Protein AF-E4Y8U0-F1 (afdb_monomer)

Foldseek 3Di:
DDDDDDDDDDDDDDDDDDDDDDDPPPDPPDDPPVPPDDPPVVVVVVVVVVVVVVVVVVVCVVCVVVVVVVVVVVVVVVVVVVVVVVVVVVVCVVVVVVVLQVDQDPVRHGPVRVVVVVVVVVVVVVVVVVVVVVVVVPDD

Structure (mmCIF, N/CA/C/O backbone):
data_AF-E4Y8U0-F1
#
_entry.id   AF-E4Y8U0-F1
#
loop_
_atom_site.group_PDB
_atom_site.id
_atom_site.type_symbol
_atom_site.label_atom_id
_atom_site.label_alt_id
_atom_site.label_comp_id
_atom_site.label_asym_id
_atom_site.label_entity_id
_atom_site.label_seq_id
_atom_site.pdbx_PDB_ins_code
_atom_site.Cartn_x
_atom_site.Cartn_y
_atom_site.Cartn_z
_atom_site.occupancy
_atom_site.B_iso_or_equiv
_atom_site.auth_seq_id
_atom_site.auth_comp_id
_atom_site.auth_asym_id
_atom_site.auth_atom_id
_atom_site.pdbx_PDB_model_num
ATOM 1 N N . MET A 1 1 ? -8.613 31.870 -4.174 1.00 39.12 1 MET A N 1
ATOM 2 C CA . MET A 1 1 ? -8.975 32.293 -5.543 1.00 39.12 1 MET A CA 1
ATOM 3 C C . MET A 1 1 ? -7.946 31.693 -6.487 1.00 39.12 1 MET A C 1
ATOM 5 O O . MET A 1 1 ? -6.765 31.749 -6.172 1.00 39.12 1 MET A O 1
ATOM 9 N N . MET A 1 2 ? -8.406 31.021 -7.542 1.00 46.97 2 MET A N 1
ATOM 10 C CA . MET A 1 2 ? -7.578 30.406 -8.586 1.00 46.97 2 MET A CA 1
ATOM 11 C C . MET A 1 2 ? -7.016 31.483 -9.522 1.00 46.97 2 MET A C 1
ATOM 13 O O . MET A 1 2 ? -7.725 32.433 -9.838 1.00 46.97 2 MET A O 1
ATOM 17 N N . SER A 1 3 ? -5.785 31.299 -9.995 1.00 43.25 3 SER A N 1
ATOM 18 C CA . SER A 1 3 ? -5.245 31.903 -11.221 1.00 43.25 3 SER A CA 1
ATOM 19 C C . SER A 1 3 ? -4.057 31.025 -11.656 1.00 43.25 3 SER A C 1
ATOM 21 O O . SER A 1 3 ? -3.206 30.738 -10.822 1.00 43.25 3 SER A O 1
ATOM 23 N N . GLY A 1 4 ? -3.934 30.453 -12.854 1.00 44.69 4 GLY A N 1
ATOM 24 C CA . GLY A 1 4 ? -4.689 30.651 -14.088 1.00 44.69 4 GLY A CA 1
ATOM 25 C C . GLY A 1 4 ? -3.792 31.183 -15.210 1.00 44.69 4 GLY A C 1
ATOM 26 O O . GLY A 1 4 ? -3.870 32.365 -15.498 1.00 44.69 4 GLY A O 1
ATOM 27 N N . GLY A 1 5 ? -3.009 30.299 -15.854 1.00 40.72 5 GLY A N 1
ATOM 28 C CA . GLY A 1 5 ? -2.414 30.499 -17.196 1.00 40.72 5 GLY A CA 1
ATOM 29 C C . GLY A 1 5 ? -1.153 31.379 -17.254 1.00 40.72 5 GLY A C 1
ATOM 30 O O . GLY A 1 5 ? -0.947 32.210 -16.386 1.00 40.72 5 GLY A O 1
ATOM 31 N N . THR A 1 6 ? -0.220 31.277 -18.203 1.00 42.75 6 THR A N 1
ATOM 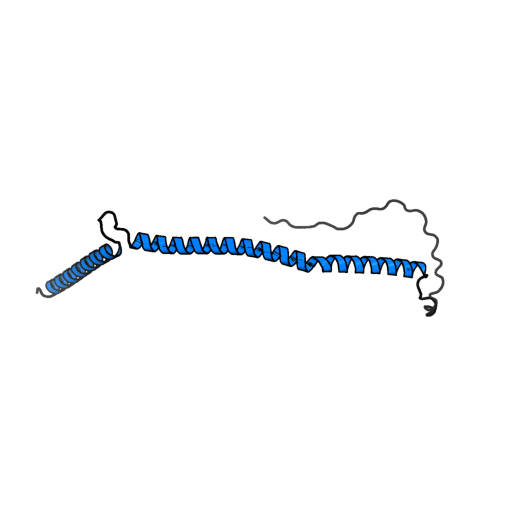32 C CA . THR A 1 6 ? -0.013 30.484 -19.429 1.00 42.75 6 THR A CA 1
ATOM 33 C C . THR A 1 6 ? 1.489 30.632 -19.744 1.00 42.75 6 THR A C 1
ATOM 35 O O . THR A 1 6 ? 1.970 31.760 -19.783 1.00 42.75 6 THR A O 1
ATOM 38 N N . MET A 1 7 ? 2.260 29.555 -19.933 1.00 47.47 7 MET A N 1
ATOM 39 C CA . MET A 1 7 ? 3.656 29.673 -20.397 1.00 47.47 7 MET A CA 1
ATOM 40 C C . MET A 1 7 ? 3.677 29.538 -21.917 1.00 47.47 7 MET A C 1
ATOM 42 O O . MET A 1 7 ? 3.511 28.439 -22.447 1.00 47.47 7 MET A O 1
ATOM 46 N N . ASP A 1 8 ? 3.827 30.684 -22.580 1.00 47.97 8 ASP A N 1
ATOM 47 C CA . ASP A 1 8 ? 4.010 30.809 -24.020 1.00 47.97 8 ASP A CA 1
ATOM 48 C C . ASP A 1 8 ? 5.337 30.189 -24.467 1.00 47.97 8 ASP A C 1
ATOM 50 O O . ASP A 1 8 ? 6.379 30.284 -23.813 1.00 47.97 8 ASP A O 1
ATOM 54 N N . VAL A 1 9 ? 5.251 29.518 -25.605 1.00 51.31 9 VAL A N 1
ATOM 55 C CA . VAL A 1 9 ? 6.296 28.730 -26.241 1.00 51.31 9 VAL A CA 1
ATOM 56 C C . VAL A 1 9 ? 7.009 29.617 -27.267 1.00 51.31 9 VAL A C 1
ATOM 58 O O . VAL A 1 9 ? 6.355 30.319 -28.029 1.00 51.31 9 VAL A O 1
ATOM 61 N N . ASN A 1 10 ? 8.340 29.490 -27.330 1.00 47.28 10 ASN A N 1
ATOM 62 C CA . ASN A 1 10 ? 9.272 30.004 -28.352 1.00 47.28 10 ASN A CA 1
ATOM 63 C C . ASN A 1 10 ? 9.926 31.371 -28.105 1.00 47.28 10 ASN A C 1
ATOM 65 O O . ASN A 1 10 ? 9.427 32.403 -28.540 1.00 47.28 10 ASN A O 1
ATOM 69 N N . GLN A 1 11 ? 11.169 31.346 -27.611 1.00 43.72 11 GLN A N 1
ATOM 70 C CA . GLN A 1 11 ? 12.177 32.314 -28.055 1.00 43.72 11 GLN A CA 1
ATOM 71 C C . GLN A 1 11 ? 13.604 31.777 -27.845 1.00 43.72 11 GLN A C 1
ATOM 73 O O . GLN A 1 11 ? 14.276 32.090 -26.870 1.00 43.72 11 GLN A O 1
ATOM 78 N N . PHE A 1 12 ? 14.078 30.942 -28.772 1.00 39.06 12 PHE A N 1
ATOM 79 C CA . PHE A 1 12 ? 15.516 30.742 -28.973 1.00 39.06 12 PHE A CA 1
ATOM 80 C C . PHE A 1 12 ? 15.902 31.455 -30.269 1.00 39.06 12 PHE A C 1
ATOM 82 O O . PHE A 1 12 ? 15.753 30.919 -31.365 1.00 39.06 12 PHE A O 1
ATOM 89 N N . SER A 1 13 ? 16.344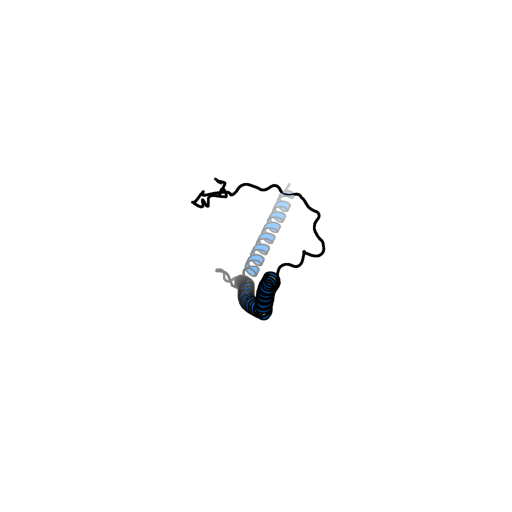 32.702 -30.132 1.00 45.19 13 SER A N 1
ATOM 90 C CA . SER A 1 13 ? 16.929 33.490 -31.215 1.00 45.19 13 SER A CA 1
ATOM 91 C C . SER A 1 13 ? 18.343 32.981 -31.512 1.00 45.19 13 SER A C 1
ATOM 93 O O . SER A 1 13 ? 19.193 32.967 -30.623 1.00 45.19 13 SER A O 1
ATOM 95 N N . LEU A 1 14 ? 18.610 32.588 -32.759 1.00 44.34 14 LEU A N 1
ATOM 96 C CA . LEU A 1 14 ? 19.963 32.365 -33.281 1.00 44.34 14 LEU A CA 1
ATOM 97 C C . LEU A 1 14 ? 20.428 33.627 -34.036 1.00 44.34 14 LEU A C 1
ATOM 99 O O . LEU A 1 14 ? 19.667 34.137 -34.860 1.00 44.34 14 LEU A O 1
ATOM 103 N N . PRO A 1 15 ? 21.649 34.139 -33.791 1.00 42.78 15 PRO A N 1
ATOM 104 C CA . PRO A 1 15 ? 22.208 35.269 -34.523 1.00 42.78 15 PRO A CA 1
ATOM 105 C C . PRO A 1 15 ? 22.924 34.790 -35.796 1.00 42.78 15 PRO A C 1
ATOM 107 O O . PRO A 1 15 ? 23.668 33.813 -35.757 1.00 42.78 15 PRO A O 1
ATOM 110 N N . GLY A 1 16 ? 22.752 35.510 -36.909 1.00 39.88 16 GLY A N 1
ATOM 111 C CA . GLY A 1 16 ? 23.619 35.379 -38.089 1.00 39.88 16 GLY A CA 1
ATOM 112 C C . GLY A 1 16 ? 22.885 35.160 -39.409 1.00 39.88 16 GLY A C 1
ATOM 113 O O . GLY A 1 16 ? 22.892 34.064 -39.958 1.00 39.88 16 GLY A O 1
ATOM 114 N N . SER A 1 17 ? 22.292 36.222 -39.957 1.00 52.50 17 SER A N 1
ATOM 115 C CA . SER A 1 17 ? 21.869 36.273 -41.357 1.00 52.50 17 SER A CA 1
ATOM 116 C C . SER A 1 17 ? 23.073 36.579 -42.254 1.00 52.50 17 SER A C 1
ATOM 118 O O . SER A 1 17 ? 23.522 37.722 -42.289 1.00 52.50 17 SER A O 1
ATOM 120 N N . MET A 1 18 ? 23.578 35.600 -43.003 1.00 46.22 18 MET A N 1
ATOM 121 C CA . MET A 1 18 ? 24.438 35.851 -44.166 1.00 46.22 18 MET A CA 1
ATOM 122 C C . MET A 1 18 ? 24.193 34.790 -45.248 1.00 46.22 18 MET A C 1
ATOM 124 O O . MET A 1 18 ? 24.524 33.625 -45.064 1.00 46.22 18 MET A O 1
ATOM 128 N N . GLY A 1 19 ? 23.640 35.241 -46.380 1.00 39.38 19 GLY A N 1
ATOM 129 C CA . GLY A 1 19 ? 23.822 34.647 -47.710 1.00 39.38 19 GLY A CA 1
ATOM 130 C C . GLY A 1 19 ? 23.027 33.380 -48.044 1.00 39.38 19 GLY A C 1
ATOM 131 O O . GLY A 1 19 ? 23.515 32.271 -47.862 1.00 39.38 19 GLY A O 1
ATOM 132 N N . MET A 1 20 ? 21.856 33.537 -48.666 1.00 46.34 20 MET A N 1
ATOM 133 C CA . MET A 1 20 ? 21.256 32.468 -49.479 1.00 46.34 20 MET A CA 1
ATOM 134 C C . MET A 1 20 ? 21.860 32.514 -50.895 1.00 46.34 20 MET A C 1
ATOM 136 O O . MET A 1 20 ? 21.789 33.576 -51.518 1.00 46.34 20 MET A O 1
ATOM 140 N N . PRO A 1 21 ? 22.416 31.421 -51.453 1.00 49.59 21 PRO A N 1
ATOM 141 C CA . PRO A 1 21 ? 22.653 31.341 -52.891 1.00 49.59 21 PRO A CA 1
ATOM 142 C C . PRO A 1 21 ? 21.312 31.142 -53.631 1.00 49.59 21 PRO A C 1
ATOM 144 O O . PRO A 1 21 ? 20.367 30.590 -53.057 1.00 49.59 21 PRO A O 1
ATOM 147 N N . PRO A 1 22 ? 21.190 31.606 -54.888 1.00 50.66 22 PRO A N 1
ATOM 148 C CA . PRO A 1 22 ? 19.921 31.634 -55.605 1.00 50.66 22 PRO A CA 1
ATOM 149 C C . PRO A 1 22 ? 19.383 30.222 -55.850 1.00 50.66 22 PRO A C 1
ATOM 151 O O . PRO A 1 22 ? 20.125 29.297 -56.185 1.00 50.66 22 PRO A O 1
ATOM 154 N N . GLN A 1 23 ? 18.066 30.072 -55.702 1.00 46.94 23 GLN A N 1
ATOM 155 C CA . GLN A 1 23 ? 17.357 28.841 -56.022 1.00 46.94 23 GLN A CA 1
ATOM 156 C C . GLN A 1 23 ? 17.423 28.583 -57.527 1.00 46.94 23 GLN A C 1
ATOM 158 O O . GLN A 1 23 ? 16.765 29.260 -58.314 1.00 46.94 23 GLN A O 1
ATOM 163 N N . ASN A 1 24 ? 18.203 27.581 -57.925 1.00 42.97 24 ASN A N 1
ATOM 164 C CA . ASN A 1 24 ? 18.073 26.985 -59.243 1.00 42.97 24 ASN A CA 1
ATOM 165 C C . ASN A 1 24 ? 16.891 26.006 -59.196 1.00 42.97 24 ASN A C 1
ATOM 167 O O . ASN A 1 24 ? 17.028 24.872 -58.735 1.00 42.97 24 ASN A O 1
ATOM 171 N N . ILE A 1 25 ? 15.714 26.476 -59.616 1.00 52.47 25 ILE A N 1
ATOM 172 C CA . ILE A 1 25 ? 14.522 25.651 -59.843 1.00 52.47 25 ILE A CA 1
ATOM 173 C C . ILE A 1 25 ? 14.782 24.835 -61.115 1.00 52.47 25 ILE A C 1
ATOM 175 O O . ILE A 1 25 ? 14.354 25.177 -62.214 1.00 52.47 25 ILE A O 1
ATOM 179 N N . GLY A 1 26 ? 15.555 23.765 -60.960 1.00 42.88 26 GLY A N 1
ATOM 180 C CA . GLY A 1 26 ? 15.791 22.763 -61.984 1.00 42.88 26 GLY A CA 1
ATOM 181 C C . GLY A 1 26 ? 14.901 21.557 -61.733 1.00 42.88 26 GLY A C 1
ATOM 182 O O . GLY A 1 26 ? 15.227 20.738 -60.888 1.00 42.88 26 GLY A O 1
ATOM 183 N N . SER A 1 27 ? 13.803 21.477 -62.489 1.00 40.44 27 SER A N 1
ATOM 184 C CA . SER A 1 27 ? 13.101 20.256 -62.906 1.00 40.44 27 SER A CA 1
ATOM 185 C C . SER A 1 27 ? 12.819 19.198 -61.825 1.00 40.44 27 SER A C 1
ATOM 187 O O . SER A 1 27 ? 13.696 18.436 -61.424 1.00 40.44 27 SER A O 1
AT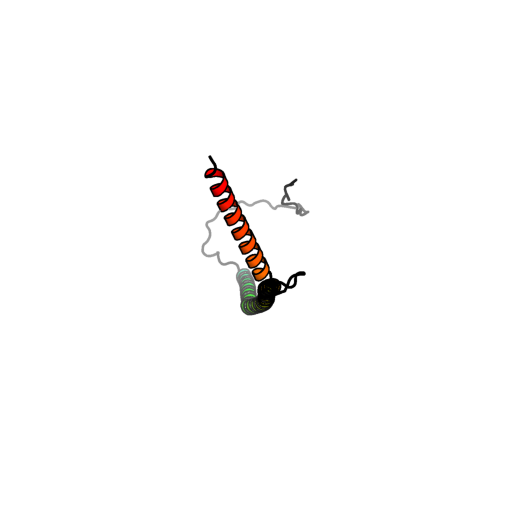OM 189 N N . TYR A 1 28 ? 11.543 19.065 -61.446 1.00 51.84 28 TYR A N 1
ATOM 190 C CA . TYR A 1 28 ? 11.002 17.872 -60.786 1.00 51.84 28 TYR A CA 1
ATOM 191 C C . TYR A 1 28 ? 11.081 16.668 -61.744 1.00 51.84 28 TYR A C 1
ATOM 193 O O . TYR A 1 28 ? 10.091 16.227 -62.325 1.00 51.84 28 TYR A O 1
ATOM 201 N N . GLY A 1 29 ? 12.294 16.159 -61.940 1.00 45.62 29 GLY A N 1
ATOM 202 C CA . GLY A 1 29 ? 12.559 14.880 -62.566 1.00 45.62 29 GLY A CA 1
ATOM 203 C C . GLY A 1 29 ? 12.143 13.781 -61.601 1.00 45.62 29 GLY A C 1
ATOM 204 O O . GLY A 1 29 ? 12.684 13.682 -60.505 1.00 45.62 29 GLY A O 1
ATOM 205 N N . GLN A 1 30 ? 11.131 13.024 -62.014 1.00 54.66 30 GLN A N 1
ATOM 206 C CA . GLN A 1 30 ? 10.809 11.646 -61.632 1.00 54.66 30 GLN A CA 1
ATOM 207 C C . GLN A 1 30 ? 11.782 11.007 -60.612 1.00 54.66 30 GLN A C 1
ATOM 209 O O . GLN A 1 30 ? 12.982 10.939 -60.899 1.00 54.66 30 GLN A O 1
ATOM 214 N N . PRO A 1 31 ? 11.308 10.472 -59.465 1.00 49.81 31 PRO A N 1
ATOM 215 C CA . PRO A 1 31 ? 12.182 9.749 -58.549 1.00 49.81 31 PRO A CA 1
ATOM 216 C C . PRO A 1 31 ? 12.787 8.558 -59.293 1.00 49.81 31 PRO A C 1
ATOM 218 O O . PRO A 1 31 ? 12.076 7.642 -59.697 1.00 49.81 31 PRO A O 1
ATOM 221 N N . ASN A 1 32 ? 14.101 8.587 -59.505 1.00 54.78 32 ASN A N 1
ATOM 222 C CA . ASN A 1 32 ? 14.817 7.477 -60.109 1.00 54.78 32 ASN A CA 1
ATOM 223 C C . ASN A 1 32 ? 14.827 6.313 -59.096 1.00 54.78 32 ASN A C 1
ATOM 225 O O . ASN A 1 32 ? 15.462 6.443 -58.046 1.00 54.78 32 ASN A O 1
ATOM 229 N N . PRO A 1 33 ? 14.135 5.185 -59.349 1.00 53.25 33 PRO A N 1
ATOM 230 C CA . PRO A 1 33 ? 13.963 4.131 -58.349 1.00 53.25 33 PRO A CA 1
ATOM 231 C C . PRO A 1 33 ? 15.264 3.374 -58.029 1.00 53.25 33 PRO A C 1
ATOM 233 O O . PRO A 1 33 ? 15.300 2.618 -57.064 1.00 53.25 33 PRO A O 1
ATOM 236 N N . LEU A 1 34 ? 16.336 3.601 -58.799 1.00 52.28 34 LEU A N 1
ATOM 237 C CA . LEU A 1 34 ? 17.647 2.958 -58.651 1.00 52.28 34 LEU A CA 1
ATOM 238 C C . LEU A 1 34 ? 18.661 3.764 -57.815 1.00 52.28 34 LEU A C 1
ATOM 240 O O . LEU A 1 34 ? 19.783 3.306 -57.623 1.00 52.28 34 LEU A O 1
ATOM 244 N N . LEU A 1 35 ? 18.291 4.950 -57.313 1.00 54.16 35 LEU A N 1
ATOM 245 C CA . LEU A 1 35 ? 19.185 5.843 -56.557 1.00 54.16 35 LEU A CA 1
ATOM 246 C C . LEU A 1 35 ? 18.685 6.113 -55.125 1.00 54.16 35 LEU A C 1
ATOM 248 O O . LEU A 1 35 ? 18.947 7.169 -54.556 1.00 54.16 35 LEU A O 1
ATOM 252 N N . ASN A 1 36 ? 17.914 5.184 -54.557 1.00 59.00 36 ASN A N 1
ATOM 253 C CA . ASN A 1 36 ? 17.271 5.355 -53.250 1.00 59.00 36 ASN A CA 1
ATOM 254 C C . ASN A 1 36 ? 18.050 4.745 -52.082 1.00 59.00 36 ASN A C 1
ATOM 256 O O . ASN A 1 36 ? 17.609 4.864 -50.938 1.00 59.00 36 ASN A O 1
ATOM 260 N N . ASP A 1 37 ? 19.203 4.126 -52.336 1.00 60.50 37 ASP A N 1
ATOM 261 C CA . ASP A 1 37 ? 20.047 3.649 -51.251 1.00 60.50 37 ASP A CA 1
ATOM 262 C C . ASP A 1 37 ? 20.835 4.824 -50.666 1.00 60.50 37 ASP A C 1
ATOM 264 O O . ASP A 1 37 ? 21.662 5.428 -51.361 1.00 60.50 37 ASP A O 1
ATOM 268 N N . PRO A 1 38 ? 20.615 5.182 -49.383 1.00 64.00 38 PRO A N 1
ATOM 269 C CA . PRO A 1 38 ? 21.440 6.190 -48.749 1.00 64.00 38 PRO A CA 1
ATOM 270 C C . PRO A 1 38 ? 22.902 5.723 -48.795 1.00 64.00 38 PRO A C 1
ATOM 272 O O . PRO A 1 38 ? 23.149 4.527 -48.615 1.00 64.00 38 PRO A O 1
ATOM 275 N N . PRO A 1 39 ? 23.871 6.637 -49.002 1.00 77.56 39 PRO A N 1
ATOM 276 C CA . PRO A 1 39 ? 25.291 6.307 -49.052 1.00 77.56 39 PRO A CA 1
ATOM 277 C C . PRO A 1 39 ? 25.684 5.350 -47.926 1.00 77.56 39 PRO A C 1
ATOM 279 O O . PRO A 1 39 ? 25.230 5.523 -46.792 1.00 77.56 39 PRO A O 1
ATOM 282 N N . ALA A 1 40 ? 26.549 4.371 -48.204 1.00 77.69 40 ALA A N 1
ATOM 283 C CA . ALA A 1 40 ? 26.920 3.315 -47.253 1.00 77.69 40 ALA A CA 1
ATOM 284 C C . ALA A 1 40 ? 27.304 3.848 -45.853 1.00 77.69 40 ALA A C 1
ATOM 286 O O . ALA A 1 40 ? 26.943 3.256 -44.837 1.00 77.69 40 ALA A O 1
ATOM 287 N N . ALA A 1 41 ? 27.933 5.027 -45.780 1.00 74.38 41 ALA A N 1
ATOM 288 C CA . ALA A 1 41 ? 28.259 5.709 -44.525 1.00 74.38 41 ALA A CA 1
ATOM 289 C C . ALA A 1 41 ? 27.022 6.105 -43.685 1.00 74.38 41 ALA A C 1
ATOM 291 O O . ALA A 1 41 ? 27.037 6.019 -42.454 1.00 74.38 41 ALA A O 1
ATOM 292 N N . ILE A 1 42 ? 25.927 6.523 -44.327 1.00 82.06 42 ILE A N 1
ATOM 293 C CA . ILE A 1 42 ? 24.656 6.852 -43.665 1.00 82.06 42 ILE A CA 1
ATOM 294 C C . ILE A 1 42 ? 23.977 5.577 -43.162 1.00 82.06 42 ILE A C 1
ATOM 296 O O . ILE A 1 42 ? 23.464 5.566 -42.037 1.00 82.06 42 ILE A O 1
ATOM 300 N N . GLN A 1 43 ? 24.014 4.495 -43.943 1.00 86.25 43 GLN A N 1
ATOM 301 C CA . GLN A 1 43 ? 23.497 3.192 -43.517 1.00 86.25 43 GLN A CA 1
ATOM 302 C C . GLN A 1 43 ? 24.268 2.660 -42.305 1.00 86.25 43 GLN A C 1
ATOM 304 O O . GLN A 1 43 ? 23.658 2.277 -41.306 1.00 86.25 43 GLN A O 1
ATOM 309 N N . GLU A 1 44 ? 25.601 2.726 -42.332 1.00 88.81 44 GLU A N 1
ATOM 310 C CA . GLU A 1 44 ? 26.455 2.277 -41.230 1.00 88.81 44 GLU A CA 1
ATOM 311 C C . GLU A 1 44 ? 26.216 3.101 -39.955 1.00 88.81 44 GLU A C 1
ATOM 313 O O . GLU A 1 44 ? 26.045 2.550 -38.863 1.00 88.81 44 GLU A O 1
ATOM 318 N N . ARG A 1 45 ? 26.122 4.432 -40.081 1.00 89.38 45 ARG A N 1
ATOM 319 C CA . ARG A 1 45 ? 25.804 5.324 -38.956 1.00 89.38 45 ARG A CA 1
ATOM 320 C C . ARG A 1 45 ? 24.422 5.039 -38.374 1.00 89.38 45 ARG A C 1
ATOM 322 O O . ARG A 1 45 ? 24.251 5.052 -37.152 1.00 89.38 45 ARG A O 1
ATOM 329 N N . THR A 1 46 ? 23.438 4.782 -39.231 1.00 92.00 46 THR A N 1
ATOM 330 C CA . THR A 1 46 ? 22.069 4.457 -38.813 1.00 92.00 46 THR A CA 1
ATOM 331 C C . THR A 1 46 ? 22.029 3.111 -38.098 1.00 92.00 46 THR A C 1
ATOM 333 O O . THR A 1 46 ? 21.461 3.024 -37.009 1.00 92.00 46 THR A O 1
ATOM 336 N N . LYS A 1 47 ? 22.726 2.100 -38.627 1.00 94.69 47 LYS A N 1
ATOM 337 C CA . LYS A 1 47 ? 22.891 0.789 -37.991 1.00 94.69 47 LYS A CA 1
ATOM 338 C C . LYS A 1 47 ? 23.517 0.914 -36.599 1.00 94.69 47 LYS A C 1
ATOM 340 O O . LYS A 1 47 ? 22.910 0.469 -35.630 1.00 94.69 47 LYS A O 1
ATOM 345 N N . LYS A 1 48 ? 24.635 1.641 -36.463 1.00 95.06 48 LYS A N 1
ATOM 346 C CA . LYS A 1 48 ? 25.274 1.910 -35.157 1.00 95.06 48 LYS A CA 1
ATOM 347 C C . LYS A 1 48 ? 24.327 2.588 -34.160 1.00 95.06 48 LYS A C 1
ATOM 349 O O . LYS A 1 48 ? 24.330 2.248 -32.977 1.00 95.06 48 LYS A O 1
ATOM 354 N N . ARG A 1 49 ? 23.497 3.539 -34.611 1.00 94.69 49 ARG A N 1
ATOM 355 C CA . ARG A 1 49 ? 22.476 4.179 -33.758 1.00 94.69 49 ARG A CA 1
ATOM 356 C C . ARG A 1 49 ? 21.416 3.187 -33.288 1.00 94.69 49 A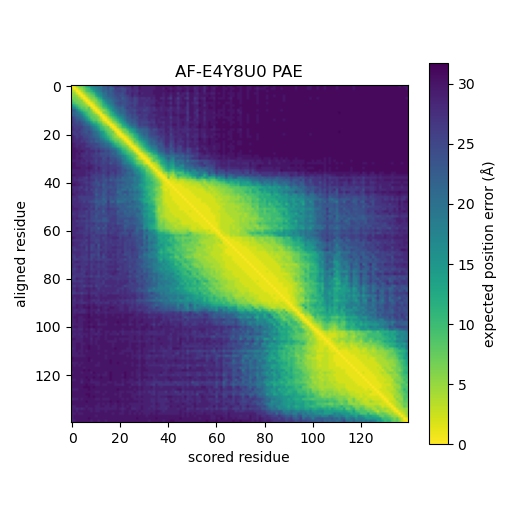RG A C 1
ATOM 358 O O . ARG A 1 49 ? 21.089 3.184 -32.104 1.00 94.69 49 ARG A O 1
ATOM 365 N N . LEU A 1 50 ? 20.891 2.367 -34.196 1.00 96.44 50 LEU A N 1
ATOM 366 C CA . LEU A 1 50 ? 19.875 1.367 -33.868 1.00 96.44 50 LEU A CA 1
ATOM 367 C C . LEU A 1 50 ? 20.418 0.319 -32.899 1.00 96.44 50 LEU A C 1
ATOM 369 O O . LEU A 1 50 ? 19.751 0.004 -31.917 1.00 96.44 50 LEU A O 1
ATOM 373 N N . ASP A 1 51 ? 21.643 -0.151 -33.112 1.00 96.50 51 ASP A N 1
ATOM 374 C CA . ASP A 1 51 ? 22.285 -1.120 -32.225 1.00 96.50 51 ASP A CA 1
ATOM 375 C C . ASP A 1 51 ? 22.511 -0.532 -30.827 1.00 96.50 51 ASP A C 1
ATOM 377 O O . ASP A 1 51 ? 22.197 -1.181 -29.831 1.00 96.50 51 ASP A O 1
ATOM 381 N N . LYS A 1 52 ? 22.908 0.745 -30.725 1.00 96.56 52 LYS A N 1
ATOM 382 C CA . LYS A 1 52 ? 22.985 1.452 -29.435 1.00 96.56 52 LYS A CA 1
ATOM 383 C C . LYS A 1 52 ? 21.635 1.495 -28.711 1.00 96.56 52 LYS A C 1
ATOM 385 O O . LYS A 1 52 ? 21.590 1.306 -27.496 1.00 96.56 52 LYS A O 1
ATOM 390 N N . TYR A 1 53 ? 20.539 1.769 -29.422 1.00 95.44 53 TYR A N 1
ATOM 391 C CA . TYR A 1 53 ? 19.208 1.798 -28.809 1.00 95.44 53 TYR A CA 1
ATOM 392 C C . TYR A 1 53 ? 18.738 0.408 -28.382 1.00 95.44 53 TYR A C 1
ATOM 394 O O . TYR A 1 53 ? 18.210 0.276 -27.280 1.00 95.44 53 TYR A O 1
ATOM 402 N N . ARG A 1 54 ? 18.986 -0.620 -29.200 1.00 95.12 54 ARG A N 1
ATOM 403 C CA . ARG A 1 54 ? 18.680 -2.019 -28.867 1.00 95.12 54 ARG A CA 1
ATOM 404 C C . ARG A 1 54 ? 19.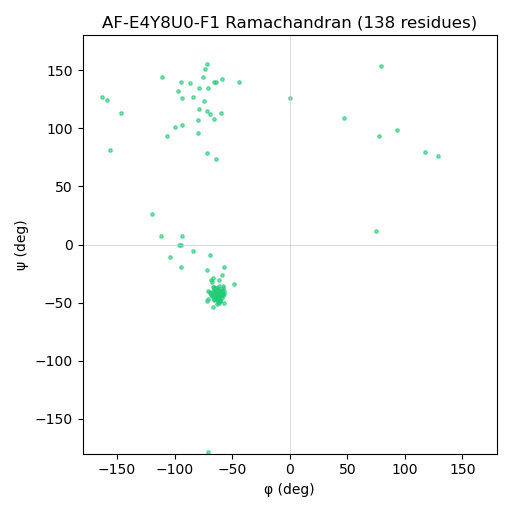432 -2.469 -27.619 1.00 95.12 54 ARG A C 1
ATOM 406 O O . ARG A 1 54 ? 18.819 -3.010 -26.709 1.00 95.12 54 ARG A O 1
ATOM 413 N N . GLU A 1 55 ? 20.729 -2.190 -27.538 1.00 94.44 55 GLU A N 1
ATOM 414 C CA . GLU A 1 55 ? 21.540 -2.541 -26.369 1.00 94.44 55 GLU A CA 1
ATOM 415 C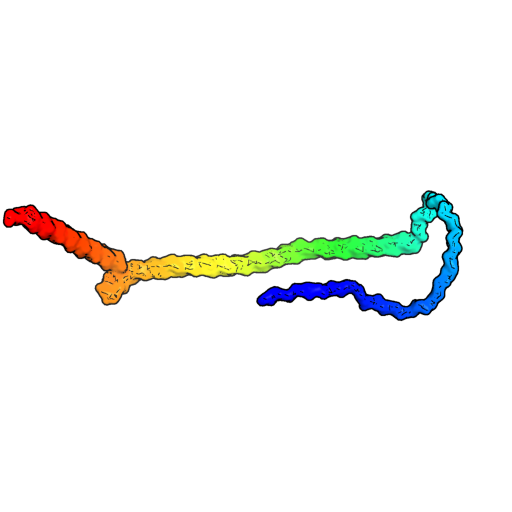 C . GLU A 1 55 ? 21.095 -1.795 -25.107 1.00 94.44 55 GLU A C 1
ATOM 417 O O . GLU A 1 55 ? 21.033 -2.378 -24.027 1.00 94.44 55 GLU A O 1
ATOM 422 N N . ASN A 1 56 ? 20.715 -0.520 -25.223 1.00 92.62 56 ASN A N 1
ATOM 423 C CA . ASN A 1 56 ? 20.167 0.220 -24.088 1.00 92.62 56 ASN A CA 1
ATOM 424 C C . ASN A 1 56 ? 18.812 -0.349 -23.630 1.00 92.62 56 ASN A C 1
ATOM 426 O O . ASN A 1 56 ? 18.584 -0.493 -22.432 1.00 92.62 56 ASN A O 1
ATOM 430 N N . ALA A 1 57 ? 17.929 -0.705 -24.568 1.00 91.06 57 ALA A N 1
ATOM 431 C CA . ALA A 1 57 ? 16.643 -1.323 -24.254 1.00 91.06 57 ALA A CA 1
ATOM 432 C C . ALA A 1 57 ? 16.830 -2.661 -23.521 1.00 91.06 57 ALA A C 1
ATOM 434 O O . ALA A 1 57 ? 16.290 -2.825 -22.430 1.00 91.06 57 ALA A O 1
ATOM 435 N N . LYS A 1 58 ? 17.698 -3.544 -24.036 1.00 90.44 58 LYS A N 1
ATOM 436 C CA . LYS A 1 58 ? 18.042 -4.819 -23.383 1.00 90.44 58 LYS A CA 1
ATOM 437 C C . LYS A 1 58 ? 18.589 -4.628 -21.971 1.00 90.44 58 LYS A C 1
ATOM 439 O O . LYS A 1 58 ? 18.221 -5.365 -21.067 1.00 90.44 58 LYS A O 1
ATOM 444 N N . ARG A 1 59 ? 19.465 -3.639 -21.756 1.00 86.75 59 ARG A N 1
ATOM 445 C CA . ARG A 1 59 ? 20.023 -3.358 -20.419 1.00 86.75 59 ARG A CA 1
ATOM 446 C C . ARG A 1 59 ? 18.961 -2.895 -19.429 1.00 86.75 59 ARG A C 1
ATOM 448 O O . ARG A 1 59 ? 19.026 -3.275 -18.265 1.00 86.75 59 ARG A O 1
ATOM 455 N N . LYS A 1 60 ? 18.007 -2.074 -19.875 1.00 86.88 60 LYS A N 1
ATOM 456 C CA . LYS A 1 60 ? 16.884 -1.640 -19.034 1.00 86.88 60 LYS A CA 1
ATOM 457 C C . LYS A 1 60 ? 15.969 -2.808 -18.685 1.00 86.88 60 LYS A C 1
ATOM 459 O O . LYS A 1 60 ? 15.566 -2.922 -17.537 1.00 86.88 60 LYS A O 1
ATOM 464 N N . GLU A 1 61 ? 15.692 -3.673 -19.652 1.00 86.31 61 GLU A N 1
ATOM 465 C CA . GLU A 1 61 ? 14.854 -4.858 -19.469 1.00 86.31 61 GLU A CA 1
ATOM 466 C C . GLU A 1 61 ? 15.509 -5.887 -18.535 1.00 86.31 61 GLU A C 1
ATOM 468 O O . GLU A 1 61 ? 14.879 -6.339 -17.586 1.00 86.31 61 GLU A O 1
ATOM 473 N N . ALA A 1 62 ? 16.807 -6.161 -18.705 1.00 84.00 62 ALA A N 1
ATOM 474 C CA . ALA A 1 62 ? 17.537 -7.165 -17.925 1.00 84.00 62 ALA A CA 1
ATOM 475 C C . ALA A 1 62 ? 17.531 -6.919 -16.402 1.00 84.00 62 ALA A C 1
ATOM 477 O O . ALA A 1 62 ? 17.676 -7.860 -15.625 1.00 84.00 62 ALA A O 1
ATOM 478 N N . GLY A 1 63 ? 17.390 -5.662 -15.966 1.00 83.31 63 GLY A N 1
ATOM 479 C CA . GLY A 1 63 ? 17.330 -5.294 -14.548 1.00 83.31 63 GLY A CA 1
ATOM 480 C C . GLY A 1 63 ? 15.931 -4.958 -14.034 1.00 83.31 63 GLY A C 1
ATOM 481 O O . GLY A 1 63 ? 15.758 -4.820 -12.822 1.00 83.31 63 GLY A O 1
ATOM 482 N N . HIS A 1 64 ? 14.949 -4.813 -14.927 1.00 90.81 64 HIS A N 1
ATOM 483 C CA . HIS A 1 64 ? 13.628 -4.298 -14.582 1.00 90.81 64 HIS A CA 1
ATOM 484 C C . HIS A 1 64 ? 12.905 -5.222 -13.603 1.00 90.81 64 HIS A C 1
ATOM 486 O O . HIS A 1 64 ? 12.502 -4.778 -12.531 1.00 90.81 64 HIS A O 1
ATOM 492 N N . ASP A 1 65 ? 12.822 -6.515 -13.911 1.00 85.62 65 ASP A N 1
ATOM 493 C CA . ASP A 1 65 ? 12.078 -7.469 -13.082 1.00 85.62 65 ASP A CA 1
ATOM 494 C C . ASP A 1 65 ? 12.703 -7.627 -11.693 1.00 85.62 65 ASP A C 1
ATOM 496 O O . ASP A 1 65 ? 12.000 -7.680 -10.686 1.00 85.62 65 ASP A O 1
ATOM 500 N N . THR A 1 66 ? 14.033 -7.605 -11.608 1.00 88.00 66 THR A N 1
ATOM 501 C CA . THR A 1 66 ? 14.757 -7.630 -10.330 1.00 88.00 66 THR A CA 1
ATOM 502 C C . THR A 1 66 ? 14.482 -6.371 -9.506 1.00 88.00 66 THR A C 1
ATOM 504 O O . THR A 1 66 ? 14.241 -6.460 -8.300 1.00 88.00 66 THR A O 1
ATOM 507 N N . GLN A 1 67 ? 14.480 -5.195 -10.141 1.00 90.12 67 GLN A N 1
ATOM 508 C CA . GLN A 1 67 ? 14.173 -3.929 -9.477 1.00 90.12 67 GLN A CA 1
ATOM 509 C C . GLN A 1 67 ? 12.716 -3.884 -8.996 1.00 90.12 67 GLN A C 1
ATOM 511 O O . GLN A 1 67 ? 12.462 -3.494 -7.855 1.00 90.12 67 GLN A O 1
ATOM 516 N N . VAL A 1 68 ? 11.772 -4.313 -9.834 1.00 92.62 68 VAL A N 1
ATOM 517 C CA . VAL A 1 68 ? 10.346 -4.399 -9.496 1.00 92.62 68 VAL A CA 1
ATOM 518 C C . VAL A 1 68 ? 10.130 -5.364 -8.335 1.00 92.62 68 VAL A C 1
ATOM 520 O O . VAL A 1 68 ? 9.488 -4.996 -7.355 1.00 92.62 68 VAL A O 1
ATOM 523 N N . ASN A 1 69 ? 10.731 -6.555 -8.379 1.00 93.44 69 ASN A N 1
ATOM 524 C CA . ASN A 1 69 ? 10.633 -7.534 -7.298 1.00 93.44 69 ASN A CA 1
ATOM 525 C C . ASN A 1 69 ? 11.219 -7.007 -5.984 1.00 93.44 69 ASN A C 1
ATOM 527 O O . ASN A 1 69 ? 10.633 -7.215 -4.919 1.00 93.44 69 ASN A O 1
ATOM 531 N N . HIS A 1 70 ? 12.345 -6.292 -6.034 1.00 94.31 70 HIS A N 1
ATOM 532 C CA . HIS A 1 70 ? 12.923 -5.667 -4.847 1.00 94.31 70 HIS A CA 1
ATOM 533 C C . HIS A 1 70 ? 11.983 -4.608 -4.252 1.00 94.31 70 HIS A C 1
ATOM 535 O O . HIS A 1 70 ? 11.770 -4.588 -3.037 1.00 94.31 70 HIS A O 1
ATOM 541 N N . LEU A 1 71 ? 11.427 -3.719 -5.083 1.00 95.31 71 LEU A N 1
ATOM 542 C CA . LEU A 1 71 ? 10.476 -2.694 -4.639 1.00 95.31 71 LEU A CA 1
ATOM 543 C C . LEU A 1 71 ? 9.225 -3.333 -4.029 1.00 95.31 71 LEU A C 1
ATOM 545 O O . LEU A 1 71 ? 8.886 -3.025 -2.890 1.00 95.31 71 LEU A O 1
ATOM 549 N N . LEU A 1 72 ? 8.631 -4.310 -4.716 1.00 95.69 72 LEU A N 1
ATOM 550 C CA . LEU A 1 72 ? 7.463 -5.038 -4.229 1.00 95.69 72 LEU A CA 1
ATOM 551 C C . LEU A 1 72 ? 7.738 -5.725 -2.885 1.00 95.69 72 LEU A C 1
ATOM 553 O O . LEU A 1 72 ? 6.934 -5.636 -1.963 1.00 95.69 72 LEU A O 1
ATOM 557 N N . THR A 1 73 ? 8.897 -6.368 -2.736 1.00 95.31 73 THR A N 1
ATOM 558 C CA . THR A 1 73 ? 9.284 -7.027 -1.478 1.00 95.31 73 THR A CA 1
ATOM 559 C C . THR A 1 73 ? 9.412 -6.026 -0.330 1.00 95.31 73 THR A C 1
ATOM 561 O O . THR A 1 73 ? 9.039 -6.324 0.807 1.00 95.31 73 THR A O 1
ATOM 564 N N . LYS A 1 74 ? 9.949 -4.834 -0.605 1.00 95.81 74 LYS A N 1
ATOM 565 C CA . LYS A 1 74 ? 10.060 -3.762 0.387 1.00 95.81 74 LYS A CA 1
ATOM 566 C C . LYS A 1 74 ? 8.675 -3.257 0.804 1.00 95.81 74 LYS A C 1
ATOM 568 O O . LYS A 1 74 ? 8.409 -3.163 2.002 1.00 95.81 74 LYS A O 1
ATOM 573 N N . ASP A 1 75 ? 7.802 -3.004 -0.164 1.00 95.69 75 ASP A N 1
ATOM 574 C CA . ASP A 1 75 ? 6.453 -2.488 0.074 1.00 95.69 75 ASP A CA 1
ATOM 575 C C . ASP A 1 75 ? 5.574 -3.508 0.811 1.00 95.69 75 ASP A C 1
ATOM 577 O O . ASP A 1 75 ? 4.809 -3.145 1.709 1.00 95.69 75 ASP A O 1
ATOM 581 N N . LEU A 1 76 ? 5.727 -4.802 0.509 1.00 96.69 76 LEU A N 1
ATOM 582 C CA . LEU A 1 76 ? 5.047 -5.881 1.229 1.00 96.69 76 LEU A CA 1
ATOM 583 C C . LEU A 1 76 ? 5.443 -5.909 2.708 1.00 96.69 76 LEU A C 1
ATOM 585 O O . LEU A 1 76 ? 4.563 -5.904 3.567 1.00 96.69 76 LEU A O 1
ATOM 589 N N . LYS A 1 77 ? 6.743 -5.840 3.024 1.00 96.00 77 LYS A N 1
ATOM 590 C CA . LYS A 1 77 ? 7.219 -5.795 4.421 1.00 96.00 77 LYS A CA 1
ATOM 591 C C . LYS A 1 77 ? 6.654 -4.601 5.188 1.00 96.00 77 LYS A C 1
ATOM 593 O O . LYS A 1 77 ? 6.306 -4.707 6.365 1.00 96.00 77 LYS A O 1
ATOM 598 N N . GLU A 1 78 ? 6.575 -3.445 4.538 1.00 95.38 78 GLU A N 1
ATOM 599 C CA . GLU A 1 78 ? 6.004 -2.251 5.151 1.00 95.38 78 GLU A CA 1
ATOM 600 C C . GLU A 1 78 ? 4.487 -2.396 5.362 1.00 95.38 78 GLU A C 1
ATOM 602 O O . GLU A 1 78 ? 3.975 -2.100 6.446 1.00 95.38 78 GLU A O 1
ATOM 607 N N . THR A 1 79 ? 3.778 -2.956 4.382 1.00 95.44 79 THR A N 1
ATOM 608 C CA . THR A 1 79 ? 2.339 -3.247 4.467 1.00 95.44 79 THR A CA 1
ATOM 609 C C . THR A 1 79 ? 2.023 -4.221 5.603 1.00 95.44 79 THR A C 1
ATOM 611 O O . THR A 1 79 ? 1.100 -3.981 6.385 1.00 95.44 79 THR A O 1
ATOM 614 N N . GLU A 1 80 ? 2.815 -5.282 5.763 1.00 95.56 80 GLU A N 1
ATOM 615 C CA . GLU A 1 80 ? 2.681 -6.253 6.855 1.00 95.56 80 GLU A CA 1
ATOM 616 C C . GLU A 1 80 ? 2.814 -5.591 8.231 1.00 95.56 80 GLU A C 1
ATOM 618 O O . GLU A 1 80 ? 2.015 -5.853 9.136 1.00 95.56 80 GLU A O 1
ATOM 623 N N . LYS A 1 81 ? 3.766 -4.663 8.384 1.00 94.69 81 LYS A N 1
ATOM 624 C CA . LYS A 1 81 ? 3.947 -3.888 9.619 1.00 94.69 81 LYS A CA 1
ATOM 625 C C . LYS A 1 81 ? 2.714 -3.040 9.944 1.00 94.69 81 LYS A C 1
ATOM 627 O O . LYS A 1 81 ? 2.265 -3.020 11.095 1.00 94.69 81 LYS A O 1
ATOM 632 N N . TYR A 1 82 ? 2.146 -2.345 8.956 1.00 93.69 82 TYR A N 1
ATOM 633 C CA . TYR A 1 82 ? 0.917 -1.571 9.158 1.00 93.69 82 TYR A CA 1
ATOM 634 C C . TYR A 1 82 ? -0.277 -2.471 9.475 1.00 93.69 82 TYR A C 1
ATOM 636 O O . TYR A 1 82 ? -1.052 -2.159 10.381 1.00 93.69 82 TYR A O 1
ATOM 644 N N . HIS A 1 83 ? -0.396 -3.608 8.792 1.00 94.12 83 HIS A N 1
ATOM 645 C CA . HIS A 1 83 ? -1.452 -4.583 9.039 1.00 94.12 83 HIS A CA 1
ATOM 646 C C . HIS A 1 83 ? -1.393 -5.132 10.473 1.00 94.12 83 HIS A C 1
ATOM 648 O O . HIS A 1 83 ? -2.410 -5.150 11.172 1.00 94.12 83 HIS A O 1
ATOM 654 N N . ALA A 1 84 ? -0.199 -5.480 10.963 1.00 93.19 84 ALA A N 1
ATOM 655 C CA . ALA A 1 84 ? 0.009 -5.904 12.346 1.00 93.19 84 ALA A CA 1
ATOM 656 C C . ALA A 1 84 ? -0.419 -4.820 13.351 1.00 93.19 84 ALA A C 1
ATOM 658 O O . ALA A 1 84 ? -1.169 -5.106 14.285 1.00 93.19 84 ALA A O 1
ATOM 659 N N . LYS A 1 85 ? -0.032 -3.559 13.120 1.00 94.25 85 LYS A N 1
ATOM 660 C CA . LYS A 1 85 ? -0.414 -2.426 13.979 1.00 94.25 85 LYS A CA 1
ATOM 661 C C . LYS A 1 85 ? -1.926 -2.189 13.997 1.00 94.25 85 LYS A C 1
ATOM 663 O O . LYS A 1 85 ? -2.503 -1.930 15.051 1.00 94.25 85 LYS A O 1
ATOM 668 N N . VAL A 1 86 ? -2.589 -2.281 12.844 1.00 92.75 86 VAL A N 1
ATOM 669 C CA . VAL A 1 86 ? -4.052 -2.158 12.759 1.00 92.75 86 VAL A CA 1
ATOM 670 C C . VAL A 1 86 ? -4.731 -3.286 13.532 1.00 92.75 86 VAL A C 1
ATOM 672 O O . VAL A 1 86 ? -5.677 -3.027 14.278 1.00 92.75 86 VAL A O 1
ATOM 675 N N . ASN A 1 87 ? -4.239 -4.517 13.402 1.00 90.50 87 ASN A N 1
ATOM 676 C CA . ASN A 1 87 ? -4.774 -5.653 14.146 1.00 90.50 87 ASN A CA 1
ATOM 677 C C . ASN A 1 87 ? -4.572 -5.488 15.651 1.00 90.50 87 ASN A C 1
ATOM 679 O O . ASN A 1 87 ? -5.524 -5.679 16.400 1.00 90.50 87 ASN A O 1
ATOM 683 N N . GLU A 1 88 ? -3.401 -5.033 16.096 1.00 87.94 88 GLU A N 1
ATOM 684 C CA . GLU A 1 88 ? -3.139 -4.715 17.502 1.00 87.94 88 GLU A CA 1
ATOM 685 C C . GLU A 1 88 ? -4.092 -3.631 18.040 1.00 87.94 88 GLU A C 1
ATOM 687 O O . GLU A 1 88 ? -4.633 -3.747 19.138 1.00 87.94 88 GLU A O 1
ATOM 692 N N . LEU A 1 89 ? -4.362 -2.578 17.265 1.00 87.62 89 LEU A N 1
ATOM 693 C CA . LEU A 1 89 ? -5.323 -1.543 17.656 1.00 87.62 89 LEU A CA 1
ATOM 694 C C . LEU A 1 89 ? -6.755 -2.086 17.734 1.00 87.62 89 LEU A C 1
ATOM 696 O O . LEU A 1 89 ? -7.505 -1.720 18.643 1.00 87.62 89 LEU A O 1
ATOM 700 N N . LYS A 1 90 ? -7.146 -2.967 16.806 1.00 85.62 90 LYS A N 1
ATOM 701 C CA . LYS A 1 90 ? -8.454 -3.636 16.830 1.00 85.62 90 LYS A CA 1
ATOM 702 C C . LYS A 1 90 ? -8.586 -4.555 18.043 1.00 85.62 90 LYS A C 1
ATOM 704 O O . LYS A 1 90 ? -9.611 -4.494 18.723 1.00 85.62 90 LYS A O 1
ATOM 709 N N . THR A 1 91 ? -7.568 -5.358 18.352 1.00 79.81 91 THR A N 1
ATOM 710 C CA . THR A 1 91 ? -7.591 -6.240 19.526 1.00 79.81 91 THR A CA 1
ATOM 711 C C . THR A 1 91 ? -7.602 -5.439 20.821 1.00 79.81 91 THR A C 1
ATOM 713 O O . THR A 1 91 ? -8.450 -5.713 21.663 1.00 79.81 91 THR A O 1
ATOM 716 N N . LYS A 1 92 ? -6.777 -4.389 20.958 1.00 73.94 92 LYS A N 1
ATOM 717 C CA . LYS A 1 92 ? -6.802 -3.475 22.118 1.00 73.94 92 LYS A CA 1
ATOM 718 C C . LYS A 1 92 ? -8.153 -2.789 22.308 1.00 73.94 92 LYS A C 1
ATOM 720 O O . LYS A 1 92 ? -8.605 -2.634 23.437 1.00 73.94 92 LYS A O 1
ATOM 725 N N . ARG A 1 93 ? -8.824 -2.378 21.226 1.00 75.81 93 ARG A N 1
ATOM 726 C CA . ARG A 1 93 ? -10.182 -1.809 21.305 1.00 75.81 93 ARG A CA 1
ATOM 727 C C . ARG A 1 93 ? -11.209 -2.829 21.787 1.00 75.81 93 ARG A C 1
ATOM 729 O O . ARG A 1 93 ? -12.083 -2.462 22.566 1.00 75.81 93 ARG A O 1
ATOM 736 N N . LYS A 1 94 ? -11.103 -4.082 21.339 1.00 72.25 94 LYS A N 1
ATOM 737 C CA . LYS A 1 94 ? -11.975 -5.171 21.791 1.00 72.25 94 LYS A CA 1
ATOM 738 C C . LYS A 1 94 ? -11.733 -5.485 23.271 1.00 72.25 94 LYS A C 1
ATOM 740 O O . LYS A 1 94 ? -12.648 -5.350 24.069 1.00 72.25 94 LYS A O 1
ATOM 745 N N . THR A 1 95 ? -10.489 -5.755 23.663 1.00 64.38 95 THR A N 1
ATOM 746 C CA . THR A 1 95 ? -10.141 -6.097 25.053 1.00 64.38 95 THR A CA 1
ATOM 747 C C . THR A 1 95 ? -10.327 -4.934 26.027 1.00 64.38 95 THR A C 1
ATOM 749 O O . THR A 1 95 ? -10.685 -5.151 27.180 1.00 64.38 95 THR A O 1
ATOM 752 N N . GLY A 1 96 ? -10.124 -3.689 25.588 1.00 62.34 96 GLY A N 1
ATOM 753 C CA . GLY A 1 96 ? -10.408 -2.494 26.384 1.00 62.34 96 GLY A CA 1
ATOM 754 C C . GLY A 1 96 ? -11.904 -2.267 26.626 1.00 62.34 96 GLY A C 1
ATOM 755 O O . GLY A 1 96 ? -12.272 -1.743 27.675 1.00 62.34 96 GLY A O 1
ATOM 756 N N . ARG A 1 97 ? -12.769 -2.687 25.692 1.00 60.88 97 ARG A N 1
ATOM 757 C CA . ARG A 1 97 ? -14.223 -2.720 25.895 1.00 60.88 97 ARG A CA 1
ATOM 758 C C . ARG A 1 97 ? -14.600 -3.848 26.860 1.00 60.88 97 ARG A C 1
ATOM 760 O O . ARG A 1 97 ? -15.218 -3.569 27.878 1.00 60.88 97 ARG A O 1
ATOM 767 N N . ASP A 1 98 ? -14.083 -5.054 26.628 1.00 60.38 98 ASP A N 1
ATOM 768 C CA . ASP A 1 98 ? -14.350 -6.227 27.473 1.00 60.38 98 ASP A CA 1
ATOM 769 C C . ASP A 1 98 ? -13.871 -6.040 28.932 1.00 60.38 98 ASP A C 1
ATOM 771 O O . ASP A 1 98 ? -14.473 -6.578 29.863 1.00 60.38 98 ASP A O 1
ATOM 775 N N . ARG A 1 99 ? -12.797 -5.262 29.157 1.00 61.28 99 ARG A N 1
ATOM 776 C CA . ARG A 1 99 ? -12.332 -4.873 30.502 1.00 61.28 99 ARG A CA 1
ATOM 777 C C . ARG A 1 99 ? -13.263 -3.877 31.182 1.00 61.28 99 ARG A C 1
ATOM 779 O O . ARG A 1 99 ? -13.609 -4.110 32.332 1.00 61.28 99 ARG A O 1
ATOM 786 N N . LYS A 1 100 ? -13.701 -2.818 30.491 1.00 61.22 100 LYS A N 1
ATOM 787 C CA . LYS A 1 100 ? -14.665 -1.850 31.050 1.00 61.22 100 LYS A CA 1
ATOM 788 C C . LYS A 1 100 ? -15.997 -2.499 31.402 1.00 61.22 100 LYS A C 1
ATOM 790 O O . LYS A 1 100 ? -16.600 -2.139 32.404 1.00 61.22 100 LYS A O 1
ATOM 795 N N . ASP A 1 101 ? -16.420 -3.468 30.601 1.00 63.38 101 ASP A N 1
ATOM 796 C CA . ASP A 1 101 ? -17.647 -4.210 30.863 1.00 63.38 101 ASP A CA 1
ATOM 797 C C . ASP A 1 101 ? -17.482 -5.167 32.059 1.00 63.38 101 ASP A C 1
ATOM 799 O O . ASP A 1 101 ? -18.469 -5.530 32.693 1.00 63.38 101 ASP A O 1
ATOM 803 N N . ASN A 1 102 ? -16.252 -5.566 32.415 1.00 64.69 102 ASN A N 1
ATOM 804 C CA . ASN A 1 102 ? -15.967 -6.422 33.573 1.00 64.69 102 ASN A CA 1
ATOM 805 C C . ASN A 1 102 ? -15.605 -5.685 34.866 1.00 64.69 102 ASN A C 1
ATOM 807 O O . ASN A 1 102 ? -15.705 -6.281 35.939 1.00 64.69 102 ASN A O 1
ATOM 811 N N . GLU A 1 103 ? -15.192 -4.426 34.788 1.00 77.44 103 GLU A N 1
ATOM 812 C CA . GLU A 1 103 ? -14.710 -3.674 35.941 1.00 77.44 103 GLU A CA 1
ATOM 813 C C . GLU A 1 103 ? -15.872 -3.163 36.802 1.00 77.44 103 GLU A C 1
ATOM 815 O O . GLU A 1 103 ? -16.874 -2.646 36.304 1.00 77.44 103 GLU A O 1
ATOM 820 N N . LYS A 1 104 ? -15.747 -3.322 38.123 1.00 81.25 104 LYS A N 1
ATOM 821 C CA . LYS A 1 104 ? -16.722 -2.790 39.078 1.00 81.25 104 LYS A CA 1
ATOM 822 C C . LYS A 1 104 ? -16.609 -1.264 39.117 1.00 81.25 104 LYS A C 1
ATOM 824 O O . LYS A 1 104 ? -15.510 -0.722 39.187 1.00 81.25 104 LYS A O 1
ATOM 829 N N . ASN A 1 105 ? -17.743 -0.573 39.081 1.00 80.00 105 ASN A N 1
ATOM 830 C CA . ASN A 1 105 ? -17.818 0.880 39.227 1.00 80.00 105 ASN A CA 1
ATOM 831 C C . ASN A 1 105 ? -17.517 1.324 40.678 1.00 80.00 105 ASN A C 1
ATOM 833 O O . ASN A 1 105 ? -17.279 0.501 41.562 1.00 80.00 105 ASN A O 1
ATOM 837 N N . SER A 1 106 ? -17.587 2.632 40.955 1.00 82.44 106 SER A N 1
ATOM 838 C CA . SER A 1 106 ? -17.381 3.208 42.300 1.00 82.44 106 SER A CA 1
ATOM 839 C C . SER A 1 106 ? -18.323 2.661 43.379 1.00 82.44 106 SER A C 1
ATOM 841 O O . SER A 1 106 ? -18.029 2.779 44.563 1.00 82.44 106 SER A O 1
ATOM 843 N N . ASN A 1 107 ? -19.445 2.060 42.979 1.00 81.81 107 ASN A N 1
ATOM 844 C CA . ASN A 1 107 ? -20.419 1.439 43.872 1.00 81.81 107 ASN A CA 1
ATOM 845 C C . ASN A 1 107 ? -20.158 -0.069 44.055 1.00 81.81 107 ASN A C 1
ATOM 847 O O . ASN A 1 107 ? -20.982 -0.766 44.639 1.00 81.81 107 ASN A O 1
ATOM 851 N N . GLY A 1 108 ? -19.042 -0.592 43.534 1.00 86.62 108 GLY A N 1
ATOM 852 C CA . GLY A 1 108 ? -18.660 -1.999 43.652 1.00 86.62 108 GLY A CA 1
ATOM 853 C C . GLY A 1 108 ? -19.459 -2.959 42.765 1.00 86.62 108 GLY A C 1
ATOM 854 O O . GLY A 1 108 ? -19.339 -4.172 42.942 1.00 86.62 108 GLY A O 1
ATOM 855 N N . LEU A 1 109 ? -20.247 -2.442 41.818 1.00 84.62 109 LEU A N 1
ATOM 856 C CA . LEU A 1 109 ? -21.107 -3.221 40.924 1.00 84.62 109 LEU A CA 1
ATOM 857 C C . LEU A 1 109 ? -20.582 -3.179 39.494 1.00 84.62 109 LEU A C 1
ATOM 859 O O . LEU A 1 109 ? -20.093 -2.145 39.034 1.00 84.62 109 LEU A O 1
ATOM 863 N N . ARG A 1 110 ? -20.714 -4.283 38.763 1.00 85.50 110 ARG A N 1
ATOM 864 C CA . ARG A 1 110 ? -20.449 -4.291 37.322 1.00 85.50 110 ARG A CA 1
ATOM 865 C C . ARG A 1 110 ? -21.569 -3.547 36.567 1.00 85.50 110 ARG A C 1
ATOM 867 O O . ARG A 1 110 ? -22.688 -3.433 37.081 1.00 85.50 110 ARG A O 1
ATOM 874 N N . PRO A 1 111 ? -21.306 -3.002 35.364 1.00 84.94 111 PRO A N 1
ATOM 875 C CA . PRO A 1 111 ? -22.304 -2.239 34.609 1.00 84.94 111 PRO A CA 1
ATOM 876 C C . PRO A 1 111 ? -23.593 -3.022 34.305 1.00 84.94 111 PRO A C 1
ATOM 878 O O . PRO A 1 111 ? -24.686 -2.457 34.320 1.00 84.94 111 PRO A O 1
ATOM 881 N N . ASP A 1 112 ? -23.486 -4.325 34.055 1.00 84.31 112 ASP A N 1
ATOM 882 C CA . ASP A 1 112 ? -24.612 -5.240 33.845 1.00 84.31 112 ASP A CA 1
ATOM 883 C C . ASP A 1 112 ? -25.433 -5.467 35.124 1.00 84.31 112 ASP A C 1
ATOM 885 O O . ASP A 1 112 ? -26.662 -5.380 35.082 1.00 84.31 112 ASP A O 1
ATOM 889 N N . GLU A 1 113 ? -24.772 -5.667 36.265 1.00 87.25 113 GLU A N 1
ATOM 890 C CA . GLU A 1 113 ? -25.409 -5.790 37.584 1.00 87.25 113 GLU A CA 1
ATOM 891 C C . GLU A 1 113 ? -26.167 -4.508 37.960 1.00 87.25 113 GLU A C 1
ATOM 893 O O . GLU A 1 113 ? -27.332 -4.554 38.365 1.00 87.25 113 GLU A O 1
ATOM 898 N N . GLN A 1 114 ? -25.543 -3.342 37.762 1.00 89.56 114 GLN A N 1
ATOM 899 C CA . GLN A 1 114 ? -26.176 -2.048 38.013 1.00 89.56 114 GLN A CA 1
ATOM 900 C C . GLN A 1 114 ? -27.401 -1.838 37.111 1.00 89.56 114 GLN A C 1
ATOM 902 O O . GLN A 1 114 ? -28.455 -1.403 37.584 1.00 89.56 114 GLN A O 1
ATOM 907 N N . ASN A 1 115 ? -27.293 -2.176 35.824 1.00 88.31 115 ASN A N 1
ATOM 908 C CA . ASN A 1 115 ? -28.403 -2.064 34.881 1.00 88.31 115 ASN A CA 1
ATOM 909 C C . ASN A 1 115 ? -29.563 -3.001 35.237 1.00 88.31 115 ASN A C 1
ATOM 911 O O . ASN A 1 115 ? -30.722 -2.595 35.138 1.00 88.31 115 ASN A O 1
ATOM 915 N N . ALA A 1 116 ? -29.275 -4.224 35.687 1.00 90.81 116 ALA A N 1
ATOM 916 C CA . ALA A 1 116 ? -30.295 -5.167 36.137 1.00 90.81 116 ALA A CA 1
ATOM 917 C C . ALA A 1 116 ? -31.067 -4.630 37.354 1.00 90.81 116 ALA A C 1
ATOM 919 O O . ALA A 1 116 ? -32.301 -4.661 37.368 1.00 90.81 116 ALA A O 1
ATOM 920 N N . ILE A 1 117 ? -30.356 -4.060 38.333 1.00 90.94 117 ILE A N 1
ATOM 921 C CA . ILE A 1 117 ? -30.961 -3.440 39.520 1.00 90.94 117 ILE A CA 1
ATOM 922 C C . ILE A 1 117 ? -31.855 -2.263 39.115 1.00 90.94 117 ILE A C 1
ATOM 924 O O . ILE A 1 117 ? -33.023 -2.207 39.504 1.00 90.94 117 ILE A O 1
ATOM 928 N N . MET A 1 118 ? -31.341 -1.346 38.290 1.00 92.31 118 MET A N 1
ATOM 929 C CA . MET A 1 118 ? -32.101 -0.176 37.839 1.00 92.31 118 MET A CA 1
ATOM 930 C C . MET A 1 118 ? -33.340 -0.571 37.032 1.00 92.31 118 MET A C 1
ATOM 932 O O . MET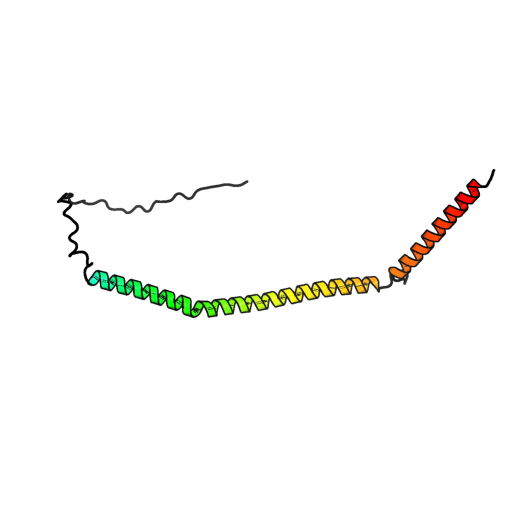 A 1 118 ? -34.409 0.016 37.216 1.00 92.31 118 MET A O 1
ATOM 936 N N . LYS A 1 119 ? -33.233 -1.598 36.180 1.00 94.38 119 LYS A N 1
ATOM 937 C CA . LYS A 1 119 ? -34.374 -2.133 35.431 1.00 94.38 119 LYS A CA 1
ATOM 938 C C . LYS A 1 119 ? -35.450 -2.682 36.371 1.00 94.38 119 LYS A C 1
ATOM 940 O O . LYS A 1 119 ? -36.612 -2.309 36.222 1.00 94.38 119 LYS A O 1
ATOM 945 N N . GLY A 1 120 ? -35.067 -3.481 37.370 1.00 93.62 120 GLY A N 1
ATOM 946 C CA . GLY A 1 120 ? -36.003 -4.023 38.359 1.00 93.62 120 GLY A CA 1
ATOM 947 C C . GLY A 1 120 ? -36.679 -2.940 39.207 1.00 93.62 120 GLY A C 1
ATOM 948 O O . GLY A 1 120 ? -37.878 -3.019 39.478 1.00 93.62 120 GLY A O 1
ATOM 949 N N . ILE A 1 121 ? -35.948 -1.883 39.581 1.00 94.12 121 ILE A N 1
ATOM 950 C CA . ILE A 1 121 ? -36.526 -0.723 40.278 1.00 94.12 121 ILE A CA 1
ATOM 951 C C . ILE A 1 121 ? -37.556 -0.023 39.381 1.00 94.12 121 ILE A C 1
ATOM 953 O O . ILE A 1 121 ? -38.672 0.257 39.821 1.00 94.12 121 ILE A O 1
ATOM 957 N N . HIS A 1 122 ? -37.216 0.235 38.116 1.00 93.81 122 HIS A N 1
ATOM 958 C CA . HIS A 1 122 ? -38.128 0.885 37.175 1.00 93.81 122 HIS A CA 1
ATOM 959 C C . HIS A 1 122 ? -39.388 0.060 36.893 1.00 93.81 122 HIS A C 1
ATOM 961 O O . HIS A 1 122 ? -40.471 0.641 36.795 1.00 93.81 122 HIS A O 1
ATOM 967 N N . GLU A 1 123 ? -39.277 -1.264 36.777 1.00 94.69 123 GLU A N 1
ATOM 968 C CA . GLU A 1 123 ? -40.432 -2.158 36.627 1.00 94.69 123 GLU A CA 1
ATOM 969 C C . GLU A 1 123 ? -41.344 -2.090 37.854 1.00 94.69 123 GLU A C 1
ATOM 971 O O . GLU A 1 123 ? -42.527 -1.787 37.702 1.00 94.69 123 GLU A O 1
ATOM 976 N N . LYS A 1 124 ? -40.796 -2.207 39.070 1.00 93.44 124 LYS A N 1
ATOM 977 C CA . LYS A 1 124 ? -41.584 -2.092 40.309 1.00 93.44 124 LYS A CA 1
ATOM 978 C C . LYS A 1 124 ? -42.276 -0.736 40.455 1.00 93.44 124 LYS A C 1
ATOM 980 O O . LYS A 1 124 ? -43.432 -0.676 40.866 1.00 93.44 124 LYS A O 1
ATOM 985 N N . ILE A 1 125 ? -41.605 0.362 40.097 1.00 91.94 125 ILE A N 1
ATOM 986 C CA . ILE A 1 125 ? -42.212 1.705 40.102 1.00 91.94 125 ILE A CA 1
ATOM 987 C C . ILE A 1 125 ? -43.333 1.803 39.061 1.00 91.94 125 ILE A C 1
ATOM 989 O O . ILE A 1 125 ? -44.356 2.449 39.291 1.00 91.94 125 ILE A O 1
ATOM 993 N N . ARG A 1 126 ? -43.157 1.187 37.890 1.00 91.75 126 ARG A N 1
ATOM 994 C CA . ARG A 1 126 ? -44.174 1.187 36.835 1.00 91.75 126 ARG A CA 1
ATOM 995 C C . ARG A 1 126 ? -45.402 0.384 37.256 1.00 91.75 126 ARG A C 1
ATOM 997 O O . ARG A 1 126 ? -46.524 0.853 37.068 1.00 91.75 126 ARG A O 1
ATOM 1004 N N . GLU A 1 127 ? -45.194 -0.786 37.844 1.00 90.94 127 GLU A N 1
ATOM 1005 C CA . GLU A 1 127 ? -46.253 -1.643 38.376 1.00 90.94 127 GLU A CA 1
ATOM 1006 C C . GLU A 1 127 ? -46.996 -0.973 39.529 1.00 90.94 127 GLU A C 1
ATOM 1008 O O . GLU A 1 127 ? -48.227 -0.952 39.522 1.00 90.94 127 GLU A O 1
ATOM 1013 N N . SER A 1 128 ? -46.282 -0.340 40.466 1.00 86.69 128 SER A N 1
ATOM 1014 C CA . SER A 1 128 ? -46.910 0.375 41.579 1.00 86.69 128 SER A CA 1
ATOM 1015 C C . SER A 1 128 ? -47.744 1.561 41.095 1.00 86.69 128 SER A C 1
ATOM 1017 O O . SER A 1 128 ? -48.887 1.718 41.517 1.00 86.69 128 SER A O 1
ATOM 1019 N N . LYS A 1 129 ? -47.247 2.346 40.128 1.00 85.88 129 LYS A N 1
ATOM 1020 C CA . LYS A 1 129 ? -48.026 3.424 39.495 1.00 85.88 129 LYS A CA 1
ATOM 1021 C C . LYS A 1 129 ? -49.261 2.895 38.769 1.00 85.88 129 LYS A C 1
ATOM 1023 O O . LYS A 1 129 ? -50.323 3.507 38.862 1.00 85.88 129 LYS A O 1
ATOM 1028 N N . LYS A 1 130 ? -49.148 1.763 38.065 1.00 84.62 130 LYS A N 1
ATOM 1029 C CA . LYS A 1 130 ? -50.288 1.113 37.403 1.00 84.62 130 LYS A CA 1
ATOM 1030 C C . LYS A 1 130 ? -51.325 0.653 38.431 1.00 84.62 130 LYS A C 1
ATOM 1032 O O . LYS A 1 130 ? -52.506 0.927 38.250 1.00 84.62 130 LYS A O 1
ATOM 1037 N N . ALA A 1 131 ? -50.895 0.027 39.524 1.00 79.31 131 ALA A N 1
ATOM 1038 C CA . ALA A 1 131 ? -51.771 -0.428 40.600 1.00 79.31 131 ALA A CA 1
ATOM 1039 C C . ALA A 1 131 ? -52.474 0.739 41.317 1.00 79.31 131 ALA A C 1
ATOM 1041 O O . ALA A 1 131 ? -53.683 0.681 41.530 1.00 79.31 131 ALA A O 1
ATOM 1042 N N . SER A 1 132 ? -51.756 1.823 41.624 1.00 77.38 132 SER A N 1
ATOM 1043 C CA . SER A 1 132 ? -52.340 3.031 42.224 1.00 77.38 132 SER A CA 1
ATOM 1044 C C . SER A 1 132 ? -53.336 3.718 41.292 1.00 77.38 132 SER A C 1
ATOM 1046 O O . SER A 1 132 ? -54.400 4.136 41.739 1.00 77.38 132 SER A O 1
ATOM 1048 N N . ARG A 1 133 ? -53.040 3.787 39.988 1.00 75.88 133 ARG A N 1
ATOM 1049 C CA . ARG A 1 133 ? -53.960 4.348 38.988 1.00 75.88 133 ARG A CA 1
ATOM 1050 C C . ARG A 1 133 ? -55.225 3.502 38.830 1.00 75.88 133 ARG A C 1
ATOM 1052 O O . ARG A 1 133 ? -56.301 4.062 38.678 1.00 75.88 133 ARG A O 1
ATOM 1059 N N . MET A 1 134 ? -55.116 2.176 38.911 1.00 71.88 134 MET A N 1
ATOM 1060 C CA . MET A 1 134 ? -56.292 1.303 38.939 1.00 71.88 134 MET A CA 1
ATOM 1061 C C . MET A 1 134 ? -57.104 1.535 40.217 1.00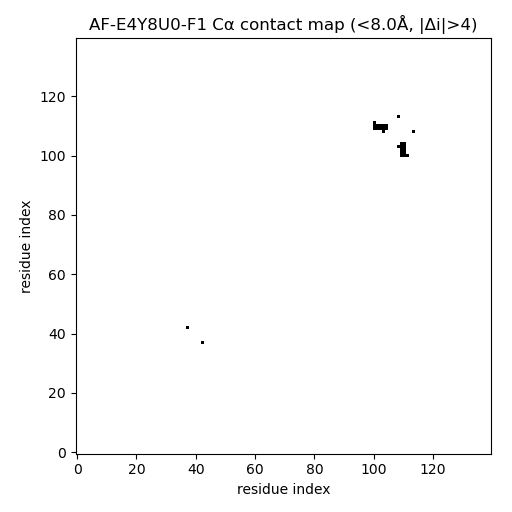 71.88 134 MET A C 1
ATOM 1063 O O . MET A 1 134 ? -58.293 1.790 40.116 1.00 71.88 134 MET A O 1
ATOM 1067 N N . LYS A 1 135 ? -56.485 1.565 41.406 1.00 69.69 135 LYS A N 1
ATOM 1068 C CA . LYS A 1 135 ? -57.203 1.845 42.667 1.00 69.69 135 LYS A CA 1
ATOM 1069 C C . LYS A 1 135 ? -57.924 3.200 42.675 1.00 69.69 135 LYS A C 1
ATOM 1071 O O . LYS A 1 135 ? -59.030 3.275 43.190 1.00 69.69 135 LYS 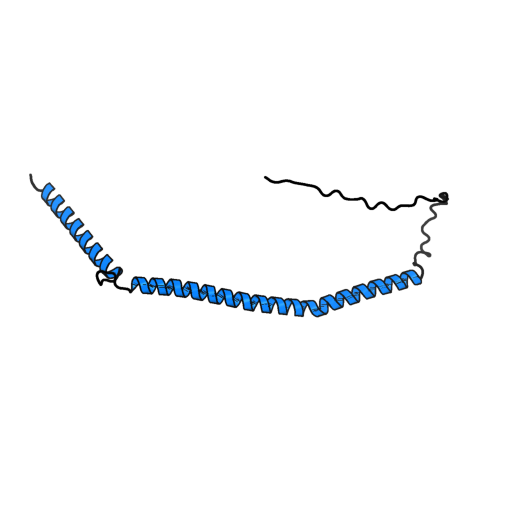A O 1
ATOM 1076 N N . ALA A 1 136 ? -57.335 4.239 42.081 1.00 65.75 136 ALA A N 1
ATOM 1077 C CA . ALA A 1 136 ? -57.969 5.554 41.956 1.00 65.75 136 ALA A CA 1
ATOM 1078 C C . ALA A 1 136 ? -59.199 5.555 41.026 1.00 65.75 136 ALA A C 1
ATOM 1080 O O . ALA A 1 136 ? -60.114 6.335 41.241 1.00 65.75 136 ALA A O 1
ATOM 1081 N N . ASN A 1 137 ? -59.245 4.662 40.033 1.00 60.59 137 ASN A N 1
ATOM 1082 C CA . ASN A 1 137 ? -60.378 4.523 39.110 1.00 60.59 137 ASN A CA 1
ATOM 1083 C C . ASN A 1 137 ? -61.520 3.639 39.658 1.00 60.59 137 ASN A C 1
ATOM 1085 O O . ASN A 1 137 ? -62.538 3.493 38.990 1.00 60.59 137 ASN A O 1
ATOM 1089 N N . PHE A 1 138 ? -61.334 3.008 40.825 1.00 56.47 138 PHE A N 1
ATOM 1090 C CA . PHE A 1 138 ? -62.313 2.127 41.481 1.00 56.47 138 PHE A CA 1
ATOM 1091 C C . PHE A 1 138 ? -62.881 2.719 42.784 1.00 56.47 138 PHE A C 1
ATOM 1093 O O . PHE A 1 138 ? -63.600 2.028 43.505 1.00 56.47 138 PHE A O 1
ATOM 1100 N N . LEU A 1 139 ? -62.566 3.977 43.098 1.00 50.81 139 LEU A N 1
ATOM 1101 C CA . LEU A 1 139 ? -63.241 4.729 44.154 1.00 50.81 139 LEU A CA 1
ATOM 1102 C C . LEU A 1 139 ? -64.383 5.544 43.512 1.00 50.81 139 LEU A C 1
ATOM 1104 O O . LEU A 1 139 ? -64.108 6.224 42.522 1.00 50.81 139 LEU A O 1
ATOM 1108 N N . PRO A 1 140 ? -65.633 5.414 44.003 1.00 53.72 140 PRO A N 1
ATOM 1109 C CA . PRO A 1 140 ? -66.794 6.143 43.486 1.00 53.72 140 PRO A CA 1
ATOM 1110 C C . PRO A 1 140 ? -66.705 7.654 43.720 1.00 53.72 140 PRO A C 1
ATOM 1112 O O . PRO A 1 140 ? -66.047 8.070 44.704 1.00 53.72 140 PRO A O 1
#

Sequence (140 aa):
MMSGGTMDVNQFSLPGSMGMPPQNIGSYGQPNPLLNDPPAAIQERTKKRLDKYRENAKRKEAGHDTQVNHLLTKDLKETEKYHAKVNELKTKRKTGRDRKDNEKNSNGLRPDEQNAIMKGIHEKIRESKKASRMKANFLP

Secondary structure (DSSP, 8-state):
------------PPP----PPP----------TTS-S--HHHHHHHHHHHHHHHHHHHHHHHHHHHHHHHHHHHHHHHHHHHHHHHHHHHHHHHHHHHHHHHS--TTS--HHHHHHHHHHHHHHHHHHHHHHHHHHTT--

Radius of gyration: 45.31 Å; Cα contacts (8 Å, |Δi|>4): 14; chains: 1; bounding box: 95×44×107 Å

pLDDT: mean 74.84, std 19.42, range [39.06, 96.69]

Solvent-accessible surface area (backbone atoms only — not comparable to full-atom values): 8738 Å² total; per-residue (Å²): 136,90,82,82,87,79,89,84,82,87,86,86,85,80,90,81,92,77,85,83,79,82,85,78,89,71,73,95,67,72,85,60,86,87,73,72,73,67,57,69,69,56,49,51,53,49,50,54,52,52,52,52,51,52,53,52,51,50,56,53,54,75,46,41,64,62,52,51,50,52,51,50,53,52,52,49,56,53,49,51,54,51,52,52,53,53,50,50,53,51,50,50,53,50,54,56,48,59,46,59,60,63,43,56,46,100,85,72,38,30,60,64,58,50,50,53,52,53,49,54,51,52,50,52,54,52,50,50,51,50,52,52,55,51,55,63,72,72,57,133

Mean predicted aligned error: 20.34 Å

Organism: Oikopleura dioica (NCBI:txid34765)